Protein 1B69 (pdb70)

Secondary structure (DSSP, 8-state):
-----SSSS-PPTTEEE-SSS-EEEEEE-TTSSEEEEEES-SSTTS---TTSPP---HHHHHHHHHS--

B-factor: mean 0.93, std 0.69, range [0.25, 4.96]

Radius of gyration: 12.39 Å; Cα contacts (8 Å, |Δi|>4): 98; chains: 1; bounding box: 32×33×26 Å

Structure (mmCIF, N/CA/C/O backbone):
data_1B69
#
_entry.id   1B69
#
_cell.length_a   1.000
_cell.length_b   1.000
_cell.length_c   1.000
_cell.angle_alpha   90.00
_cell.angle_beta   90.00
_cell.angle_gamma   90.00
#
_symmetry.space_group_name_H-M   'P 1'
#
loop_
_entity.id
_entity.type
_entity.pdbx_description
1 polymer "DNA (5'-D(*GP*AP*GP*TP*AP*GP*TP*AP*AP*AP*TP*TP*C)-3')"
2 polymer "DNA (5'-D(*GP*AP*AP*TP*TP*TP*AP*CP*TP*AP*CP*TP*C)-3')"
3 polymer 'PROTEIN (INTEGRASE)'
#
loop_
_atom_site.group_PDB
_atom_site.id
_atom_site.type_symbol
_atom_site.label_atom_id
_atom_site.label_alt_id
_atom_site.label_comp_id
_atom_site.label_asym_id
_atom_site.label_entity_id
_atom_site.label_seq_id
_atom_site.pdbx_PDB_ins_code
_atom_site.Cartn_x
_atom_site.Cartn_y
_atom_site.Cartn_z
_atom_site.occupancy
_atom_site.B_iso_or_equiv
_atom_site.auth_seq_id
_atom_site.auth_comp_id
_atom_site.auth_asym_id
_atom_site.auth_atom_id
_atom_site.pdbx_PDB_model_num
ATOM 827 N N . GLU C 3 1 ? 16.094 -13.192 10.706 1.00 3.25 3 GLU A N 1
ATOM 828 C CA . GLU C 3 1 ? 16.125 -11.804 10.164 1.00 2.61 3 GLU A CA 1
ATOM 829 C C . GLU C 3 1 ? 14.801 -11.103 10.466 1.00 2.05 3 GLU A C 1
ATOM 830 O O . GLU C 3 1 ? 13.743 -11.579 10.104 1.00 2.37 3 GLU A O 1
ATOM 842 N N . LYS C 3 2 ? 14.852 -9.967 11.118 1.00 1.75 4 LYS A N 1
ATOM 843 C CA . LYS C 3 2 ? 13.599 -9.211 11.442 1.00 1.51 4 LYS A CA 1
ATOM 844 C C . LYS C 3 2 ? 13.801 -7.746 11.037 1.00 1.34 4 LYS A C 1
ATOM 845 O O . LYS C 3 2 ? 14.740 -7.100 11.456 1.00 1.81 4 LYS A O 1
ATOM 864 N N . ARG C 3 3 ? 12.918 -7.211 10.243 1.00 1.21 5 ARG A N 1
ATOM 865 C CA . ARG C 3 3 ? 13.058 -5.789 9.840 1.00 1.09 5 ARG A CA 1
ATOM 866 C C . ARG C 3 3 ? 12.577 -4.916 10.998 1.00 0.93 5 ARG A C 1
ATOM 867 O O . ARG C 3 3 ? 11.986 -5.405 11.940 1.00 0.95 5 ARG A O 1
ATOM 888 N N . ARG C 3 4 ? 12.831 -3.634 10.944 1.00 0.86 6 ARG A N 1
ATOM 889 C CA . ARG C 3 4 ? 12.396 -2.726 12.052 1.00 0.77 6 ARG A CA 1
ATOM 890 C C . ARG C 3 4 ? 11.687 -1.505 11.471 1.00 0.73 6 ARG A C 1
ATOM 891 O O . ARG C 3 4 ? 11.658 -1.300 10.273 1.00 0.79 6 ARG A O 1
ATOM 912 N N . ASP C 3 5 ? 11.131 -0.680 12.314 1.00 0.67 7 ASP A N 1
ATOM 913 C CA . ASP C 3 5 ? 10.441 0.544 11.822 1.00 0.69 7 ASP A CA 1
ATOM 914 C C . ASP C 3 5 ? 11.481 1.644 11.612 1.00 0.76 7 ASP A C 1
ATOM 915 O O . ASP C 3 5 ? 12.668 1.388 11.571 1.00 0.88 7 ASP A O 1
ATOM 924 N N . ASN C 3 6 ? 11.050 2.867 11.485 1.00 0.75 8 ASN A N 1
ATOM 925 C CA . ASN C 3 6 ? 12.025 3.979 11.286 1.00 0.82 8 ASN A CA 1
ATOM 926 C C . ASN C 3 6 ? 12.715 4.294 12.616 1.00 0.83 8 ASN A C 1
ATOM 927 O O . ASN C 3 6 ? 13.564 5.160 12.695 1.00 0.94 8 ASN A O 1
ATOM 938 N N . ARG C 3 7 ? 12.351 3.597 13.663 1.00 0.82 9 ARG A N 1
ATOM 939 C CA . ARG C 3 7 ? 12.972 3.844 15.003 1.00 0.91 9 ARG A CA 1
ATOM 940 C C . ARG C 3 7 ? 13.959 2.718 15.326 1.00 0.96 9 ARG A C 1
ATOM 941 O O . ARG C 3 7 ? 15.023 2.629 14.748 1.00 1.24 9 ARG A O 1
ATOM 962 N N . GLY C 3 8 ? 13.614 1.858 16.248 1.00 0.85 10 GLY A N 1
ATOM 963 C CA . GLY C 3 8 ? 14.529 0.737 16.613 1.00 0.94 10 GLY A CA 1
ATOM 964 C C . GLY C 3 8 ? 13.701 -0.423 17.164 1.00 0.89 10 GLY A C 1
ATOM 965 O O . GLY C 3 8 ? 14.219 -1.337 17.775 1.00 0.95 10 GLY A O 1
ATOM 969 N N . ARG C 3 9 ? 12.414 -0.388 16.948 1.00 0.81 11 ARG A N 1
ATOM 970 C CA . ARG C 3 9 ? 11.536 -1.480 17.451 1.00 0.79 11 ARG A CA 1
ATOM 971 C C . ARG C 3 9 ? 11.579 -2.653 16.470 1.00 0.73 11 ARG A C 1
ATOM 972 O O . ARG C 3 9 ? 12.460 -2.737 15.638 1.00 0.85 11 ARG A O 1
ATOM 993 N N . ILE C 3 10 ? 10.641 -3.565 16.566 1.00 0.72 12 ILE A N 1
ATOM 994 C CA . ILE C 3 10 ? 10.628 -4.749 15.643 1.00 0.67 12 ILE A CA 1
ATOM 995 C C . ILE C 3 10 ? 9.231 -4.921 15.039 1.00 0.59 12 ILE A C 1
ATOM 996 O O . ILE C 3 10 ? 8.263 -5.144 15.739 1.00 0.66 12 ILE A O 1
ATOM 1012 N N . LEU C 3 11 ? 9.125 -4.841 13.739 1.00 0.54 13 LEU A N 1
ATOM 1013 C CA . LEU C 3 11 ? 7.800 -5.022 13.075 1.00 0.55 13 LEU A CA 1
ATOM 1014 C C . LEU C 3 11 ? 7.616 -6.508 12.755 1.00 0.52 13 LEU A C 1
ATOM 1015 O O . LEU C 3 11 ? 8.558 -7.190 12.403 1.00 0.56 13 LEU A O 1
ATOM 1031 N N . LYS C 3 12 ? 6.420 -7.024 12.869 1.00 0.50 14 LYS A N 1
ATOM 1032 C CA . LYS C 3 12 ? 6.207 -8.474 12.563 1.00 0.52 14 LYS A CA 1
ATOM 1033 C C . LYS C 3 12 ? 5.874 -8.628 11.073 1.00 0.47 14 LYS A C 1
ATOM 1034 O O . LYS C 3 12 ? 5.478 -7.686 10.416 1.00 0.54 14 LYS A O 1
ATOM 1053 N N . THR C 3 13 ? 6.039 -9.808 10.533 1.00 0.51 15 THR A N 1
ATOM 1054 C CA . THR C 3 13 ? 5.738 -10.018 9.085 1.00 0.53 15 THR A CA 1
ATOM 1055 C C . THR C 3 13 ? 4.386 -9.391 8.747 1.00 0.55 15 THR A C 1
ATOM 1056 O O . THR C 3 13 ? 3.587 -9.107 9.618 1.00 1.14 15 THR A O 1
ATOM 1067 N N . GLY C 3 14 ? 4.121 -9.175 7.489 1.00 0.57 16 GLY A N 1
ATOM 1068 C CA . GLY C 3 14 ? 2.818 -8.568 7.102 1.00 0.54 16 GLY A CA 1
ATOM 1069 C C . GLY C 3 14 ? 2.872 -7.059 7.336 1.00 0.45 16 GLY A C 1
ATOM 1070 O O . GLY C 3 14 ? 2.306 -6.285 6.590 1.00 0.44 16 GLY A O 1
ATOM 1074 N N . GLU C 3 15 ? 3.537 -6.632 8.380 1.00 0.44 17 GLU A N 1
ATOM 1075 C CA . GLU C 3 15 ? 3.616 -5.168 8.679 1.00 0.41 17 GLU A CA 1
ATOM 1076 C C . GLU C 3 15 ? 4.864 -4.566 8.033 1.00 0.42 17 GLU A C 1
ATOM 1077 O O . GLU C 3 15 ? 5.821 -5.254 7.735 1.00 0.54 17 GLU A O 1
ATOM 1089 N N . SER C 3 16 ? 4.858 -3.279 7.822 1.00 0.39 18 SER A N 1
ATOM 1090 C CA . SER C 3 16 ? 6.035 -2.611 7.202 1.00 0.44 18 SER A CA 1
ATOM 1091 C C . SER C 3 16 ? 5.787 -1.101 7.168 1.00 0.50 18 SER A C 1
ATOM 1092 O O . SER C 3 16 ? 4.925 -0.592 7.858 1.00 0.91 18 SER A O 1
ATOM 1100 N N . GLN C 3 17 ? 6.528 -0.378 6.369 1.00 0.58 19 GLN A N 1
ATOM 1101 C CA . GLN C 3 17 ? 6.327 1.103 6.286 1.00 0.56 19 GLN A CA 1
ATOM 1102 C C . GLN C 3 17 ? 6.537 1.552 4.839 1.00 0.56 19 GLN A C 1
ATOM 1103 O O . GLN C 3 17 ? 7.398 1.052 4.142 1.00 0.65 19 GLN A O 1
ATOM 1117 N N . ARG C 3 18 ? 5.741 2.479 4.374 1.00 0.58 20 ARG A N 1
ATOM 1118 C CA . ARG C 3 18 ? 5.877 2.945 2.962 1.00 0.63 20 ARG A CA 1
ATOM 1119 C C . ARG C 3 18 ? 6.957 4.034 2.870 1.00 0.61 20 ARG A C 1
ATOM 1120 O O . ARG C 3 18 ? 7.875 4.086 3.664 1.00 0.76 20 ARG A O 1
ATOM 1141 N N . LYS C 3 19 ? 6.855 4.887 1.887 1.00 0.59 21 LYS A N 1
ATOM 1142 C CA . LYS C 3 19 ? 7.870 5.964 1.705 1.00 0.61 21 LYS A CA 1
ATOM 1143 C C . LYS C 3 19 ? 7.494 7.189 2.548 1.00 0.59 21 LYS A C 1
ATOM 1144 O O . LYS C 3 19 ? 8.323 8.028 2.841 1.00 0.65 21 LYS A O 1
ATOM 1163 N N . ASP C 3 20 ? 6.249 7.308 2.927 1.00 0.56 22 ASP A N 1
ATOM 1164 C CA . ASP C 3 20 ? 5.821 8.489 3.737 1.00 0.60 22 ASP A CA 1
ATOM 1165 C C . ASP C 3 20 ? 6.130 8.257 5.221 1.00 0.54 22 ASP A C 1
ATOM 1166 O O . ASP C 3 20 ? 5.794 9.065 6.064 1.00 0.58 22 ASP A O 1
ATOM 1175 N N . GLY C 3 21 ? 6.767 7.166 5.550 1.00 0.50 23 GLY A N 1
ATOM 1176 C CA . GLY C 3 21 ? 7.093 6.898 6.981 1.00 0.51 23 GLY A CA 1
ATOM 1177 C C . GLY C 3 21 ? 5.871 6.308 7.685 1.00 0.43 23 GLY A C 1
ATOM 1178 O O . GLY C 3 21 ? 5.981 5.698 8.730 1.00 0.41 23 GLY A O 1
ATOM 1182 N N . ARG C 3 22 ? 4.706 6.47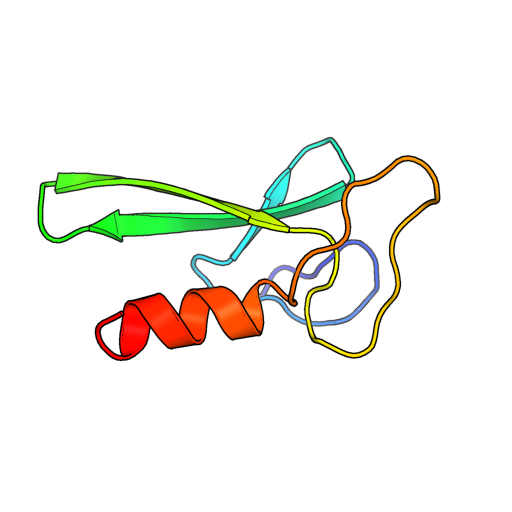9 7.124 1.00 0.45 24 ARG A N 1
ATOM 1183 C CA . ARG C 3 22 ? 3.487 5.919 7.770 1.00 0.42 24 ARG A CA 1
ATOM 1184 C C . ARG C 3 22 ? 3.551 4.394 7.716 1.00 0.39 24 ARG A C 1
ATOM 1185 O O . ARG C 3 22 ? 4.173 3.821 6.844 1.00 0.45 24 ARG A O 1
ATOM 1206 N N . TYR C 3 23 ? 2.925 3.728 8.646 1.00 0.36 25 TYR A N 1
ATOM 1207 C CA . TYR C 3 23 ? 2.969 2.240 8.645 1.00 0.37 25 TYR A CA 1
ATOM 1208 C C . TYR C 3 23 ? 2.022 1.688 7.580 1.00 0.42 25 TYR A C 1
ATOM 1209 O O . TYR C 3 23 ? 1.039 2.311 7.214 1.00 0.49 25 TYR A O 1
ATOM 1227 N N . LEU C 3 24 ? 2.323 0.514 7.085 1.00 0.45 26 LEU A N 1
ATOM 1228 C CA . LEU C 3 24 ? 1.475 -0.126 6.037 1.00 0.55 26 LEU A CA 1
ATOM 1229 C C . LEU C 3 24 ? 1.412 -1.628 6.325 1.00 0.47 26 LEU A C 1
ATOM 1230 O O . LEU C 3 24 ? 2.425 -2.289 6.445 1.00 0.54 26 LEU A O 1
ATOM 1246 N N . TYR C 3 25 ? 0.224 -2.166 6.436 1.00 0.44 27 TYR A N 1
ATOM 1247 C CA . TYR C 3 25 ? 0.059 -3.625 6.717 1.00 0.38 27 TYR A CA 1
ATOM 1248 C C . TYR C 3 25 ? -0.701 -4.270 5.555 1.00 0.35 27 TYR A C 1
ATOM 1249 O O . TYR C 3 25 ? -1.895 -4.081 5.390 1.00 0.38 27 TYR A O 1
ATOM 1267 N N . LYS C 3 26 ? -0.002 -5.023 4.741 1.00 0.35 28 LYS A N 1
ATOM 1268 C CA . LYS C 3 26 ? -0.644 -5.701 3.575 1.00 0.37 28 LYS A CA 1
ATOM 1269 C C . LYS C 3 26 ? -1.015 -7.129 3.991 1.00 0.38 28 LYS A C 1
ATOM 1270 O O . LYS C 3 26 ? -0.246 -7.809 4.642 1.00 0.44 28 LYS A O 1
ATOM 1289 N N . TYR C 3 27 ? -2.174 -7.598 3.622 1.00 0.39 29 TYR A N 1
ATOM 1290 C CA . TYR C 3 27 ? -2.564 -8.990 4.002 1.00 0.46 29 TYR A CA 1
ATOM 1291 C C . TYR C 3 27 ? -3.568 -9.543 2.990 1.00 0.47 29 TYR A C 1
ATOM 1292 O O . TYR C 3 27 ? -4.556 -8.915 2.664 1.00 0.53 29 TYR A O 1
ATOM 1310 N N . ILE C 3 28 ? -3.306 -10.718 2.488 1.00 0.49 30 ILE A N 1
ATOM 1311 C CA . ILE C 3 28 ? -4.217 -11.337 1.487 1.00 0.53 30 ILE A CA 1
ATOM 1312 C C . ILE C 3 28 ? -5.500 -11.795 2.185 1.00 0.58 30 ILE A C 1
ATOM 1313 O O . ILE C 3 28 ? -5.475 -12.614 3.082 1.00 0.65 30 ILE A O 1
ATOM 1329 N N . ASP C 3 29 ? -6.624 -11.260 1.782 1.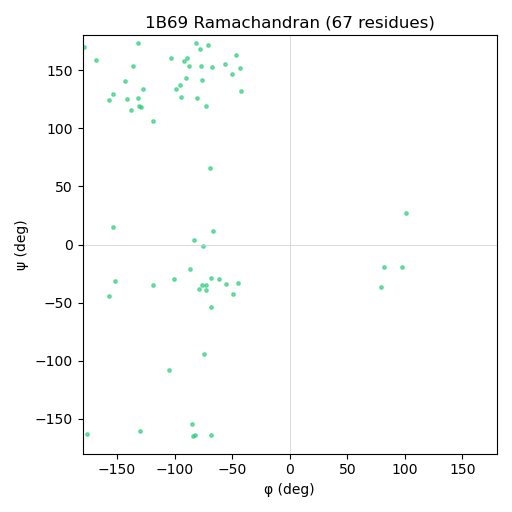00 0.60 31 ASP A N 1
ATOM 1330 C CA . ASP C 3 29 ? -7.916 -11.647 2.423 1.00 0.71 31 ASP A CA 1
ATOM 1331 C C . ASP C 3 29 ? -8.411 -12.972 1.826 1.00 0.77 31 ASP A C 1
ATOM 1332 O O . ASP C 3 29 ? -7.845 -13.496 0.887 1.00 0.87 31 ASP A O 1
ATOM 1341 N N . SER C 3 30 ? -9.461 -13.519 2.378 1.00 1.04 32 SER A N 1
ATOM 1342 C CA . SER C 3 30 ? -9.994 -14.814 1.865 1.00 1.16 32 SER A CA 1
ATOM 1343 C C . SER C 3 30 ? -10.552 -14.637 0.450 1.00 1.17 32 SER A C 1
ATOM 1344 O O . SER C 3 30 ? -11.218 -15.511 -0.070 1.00 1.31 32 SER A O 1
ATOM 1352 N N . PHE C 3 31 ? -10.290 -13.522 -0.183 1.00 1.06 33 PHE A N 1
ATOM 1353 C CA . PHE C 3 31 ? -10.808 -13.298 -1.566 1.00 1.13 33 PHE A CA 1
ATOM 1354 C C . PHE C 3 31 ? -9.685 -13.578 -2.568 1.00 1.02 33 PHE A C 1
ATOM 1355 O O . PHE C 3 31 ? -9.923 -13.984 -3.689 1.00 1.13 33 PHE A O 1
ATOM 1372 N N . GLY C 3 32 ? -8.461 -13.356 -2.170 1.00 0.86 34 GLY A N 1
ATOM 1373 C CA . GLY C 3 32 ? -7.304 -13.598 -3.086 1.00 0.85 34 GLY A CA 1
ATOM 1374 C C . GLY C 3 32 ? -6.835 -12.263 -3.659 1.00 0.75 34 GLY A C 1
ATOM 1375 O O . GL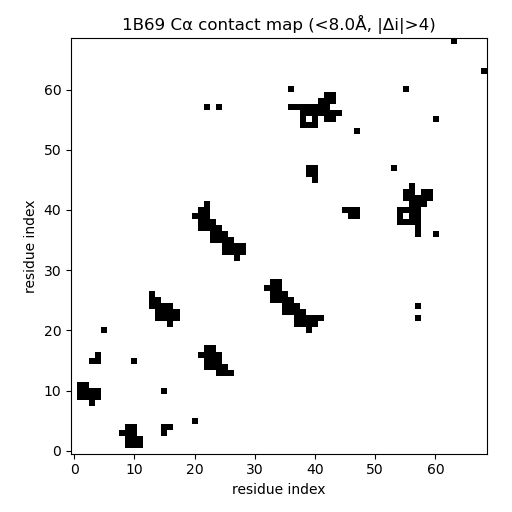Y C 3 32 ? -6.287 -12.199 -4.742 1.00 0.88 34 GLY A O 1
ATOM 1379 N N . GLU C 3 33 ? -7.049 -11.194 -2.935 1.00 0.66 35 GLU A N 1
ATOM 1380 C CA . GLU C 3 33 ? -6.621 -9.841 -3.420 1.00 0.67 35 GLU A CA 1
ATOM 1381 C C . GLU C 3 33 ? -5.993 -9.075 -2.233 1.00 0.57 35 GLU A C 1
ATOM 1382 O O . GLU C 3 33 ? -6.675 -8.786 -1.270 1.00 0.56 35 GLU A O 1
ATOM 1394 N N . PRO C 3 34 ? -4.716 -8.743 -2.279 1.00 0.55 36 PRO A N 1
ATOM 1395 C CA . PRO C 3 34 ? -4.058 -8.005 -1.163 1.00 0.50 36 PRO A CA 1
ATOM 1396 C C . PRO C 3 34 ? -4.936 -6.868 -0.621 1.00 0.50 36 PRO A C 1
ATOM 1397 O O . PRO C 3 34 ? -5.750 -6.311 -1.332 1.00 0.66 36 PRO A O 1
ATOM 1408 N N . GLN C 3 35 ? -4.776 -6.528 0.636 1.00 0.42 37 GLN A N 1
ATOM 1409 C CA . GLN C 3 35 ? -5.595 -5.433 1.251 1.00 0.46 37 GLN A CA 1
ATOM 1410 C C . GLN C 3 35 ? -4.662 -4.418 1.925 1.00 0.41 37 GLN A C 1
ATOM 1411 O O . GLN C 3 35 ? -3.738 -4.781 2.621 1.00 0.49 37 GLN A O 1
ATOM 1425 N N . PHE C 3 36 ? -4.886 -3.145 1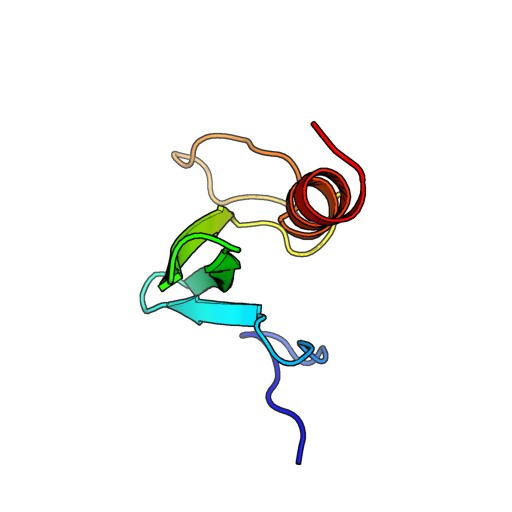.702 1.00 0.38 38 PHE A N 1
ATOM 1426 C CA . PHE C 3 36 ? -3.998 -2.093 2.301 1.00 0.36 38 PHE A CA 1
ATOM 1427 C C . PHE C 3 36 ? -4.619 -1.486 3.572 1.00 0.35 38 PHE A C 1
ATOM 1428 O O . PHE C 3 36 ? -5.765 -1.081 3.588 1.00 0.40 38 PHE A O 1
ATOM 1445 N N . VAL C 3 37 ? -3.830 -1.364 4.613 1.00 0.33 39 VAL A N 1
ATOM 1446 C CA . VAL C 3 37 ? -4.305 -0.716 5.879 1.00 0.33 39 VAL A CA 1
ATOM 1447 C C . VAL C 3 37 ? -3.262 0.349 6.243 1.00 0.32 39 VAL A C 1
ATOM 1448 O O . VAL C 3 37 ? -2.102 0.043 6.439 1.00 0.35 39 VAL A O 1
ATOM 1461 N N . TYR C 3 38 ? -3.649 1.603 6.287 1.00 0.36 40 TYR A N 1
ATOM 1462 C CA . TYR C 3 38 ? -2.659 2.695 6.583 1.00 0.37 40 TYR A CA 1
ATOM 1463 C C . TYR C 3 38 ? -2.796 3.197 8.019 1.00 0.35 40 TYR A C 1
ATOM 1464 O O . TYR C 3 38 ? -3.811 3.022 8.664 1.00 0.40 40 TYR A O 1
ATOM 1482 N N . SER C 3 39 ? -1.765 3.836 8.510 1.00 0.35 41 SER A N 1
ATOM 1483 C CA . SER C 3 39 ? -1.798 4.379 9.898 1.00 0.37 41 SER A CA 1
ATOM 1484 C C . SER C 3 39 ? -0.473 5.094 10.190 1.00 0.39 41 SER A C 1
ATOM 1485 O O . SER C 3 39 ? 0.469 4.993 9.431 1.00 0.60 41 SER A O 1
ATOM 1493 N N . TRP C 3 40 ? -0.394 5.814 11.286 1.00 0.35 42 TRP A N 1
ATOM 1494 C CA . TRP C 3 40 ? 0.868 6.544 11.637 1.00 0.37 42 TRP A CA 1
ATOM 1495 C C . TRP C 3 40 ? 1.401 6.015 12.972 1.00 0.37 42 TRP A C 1
ATOM 1496 O O . TRP C 3 40 ? 2.593 5.944 13.196 1.00 0.40 42 TRP A O 1
ATOM 1517 N N . LYS C 3 41 ? 0.518 5.662 13.868 1.00 0.36 43 LYS A N 1
ATOM 1518 C CA . LYS C 3 41 ? 0.948 5.155 15.205 1.00 0.38 43 LYS A CA 1
ATOM 1519 C C . LYS C 3 41 ? 1.010 3.626 15.183 1.00 0.37 43 LYS A C 1
ATOM 1520 O O . LYS C 3 41 ? 0.050 2.967 14.836 1.00 0.40 43 LYS A O 1
ATOM 1539 N N . LEU C 3 42 ? 2.119 3.050 15.567 1.00 0.41 44 LEU A N 1
ATOM 1540 C CA . LEU C 3 42 ? 2.204 1.562 15.578 1.00 0.42 44 LEU A CA 1
ATOM 1541 C C . LEU C 3 42 ? 1.358 1.052 16.740 1.00 0.44 44 LEU A C 1
ATOM 1542 O O . LEU C 3 42 ? 0.721 0.024 16.654 1.00 0.47 44 LEU A O 1
ATOM 1558 N N . VAL C 3 43 ? 1.328 1.789 17.820 1.00 0.46 45 VAL A N 1
ATOM 1559 C CA . VAL C 3 43 ? 0.506 1.389 19.002 1.00 0.48 45 VAL A CA 1
ATOM 1560 C C . VAL C 3 43 ? -0.214 2.634 19.505 1.00 0.49 45 VAL A C 1
ATOM 1561 O O . VAL C 3 43 ? 0.224 3.746 19.286 1.00 0.50 45 VAL A O 1
ATOM 1574 N N . ALA C 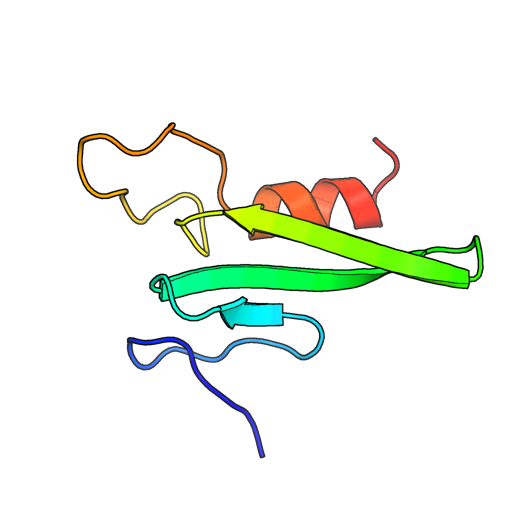3 44 ? -1.328 2.465 20.144 1.00 0.51 46 ALA A N 1
ATOM 1575 C CA . ALA C 3 44 ? -2.083 3.649 20.614 1.00 0.54 46 ALA A CA 1
ATOM 1576 C C . ALA C 3 44 ? -1.325 4.338 21.748 1.00 0.58 46 ALA A C 1
ATOM 1577 O O . ALA C 3 44 ? -1.774 4.398 22.875 1.00 0.64 46 ALA A O 1
ATOM 1584 N N . THR C 3 45 ? -0.178 4.877 21.435 1.00 0.57 47 THR A N 1
ATOM 1585 C CA . THR C 3 45 ? 0.633 5.593 22.458 1.00 0.63 47 THR A CA 1
ATOM 1586 C C . THR C 3 45 ? 1.474 6.663 21.758 1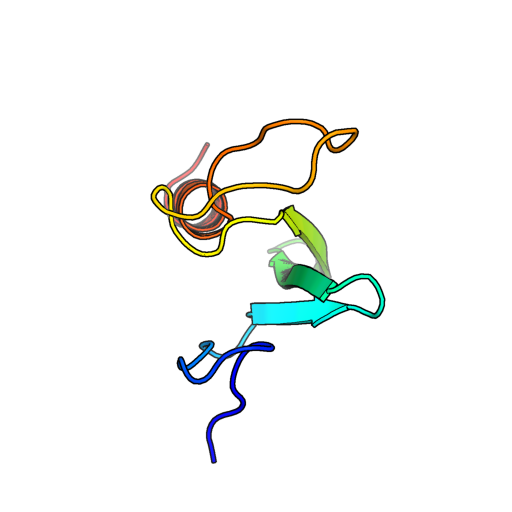.00 0.64 47 THR A C 1
ATOM 1587 O O . THR C 3 45 ? 1.765 7.704 22.311 1.00 0.71 47 THR A O 1
ATOM 1598 N N . ASP C 3 46 ? 1.864 6.405 20.539 1.00 0.59 48 ASP A N 1
ATOM 1599 C CA . ASP C 3 46 ? 2.687 7.384 19.778 1.00 0.62 48 ASP A CA 1
ATOM 1600 C C . ASP C 3 46 ? 1.852 8.631 19.453 1.00 0.63 48 ASP A C 1
ATOM 1601 O O . ASP C 3 46 ? 0.807 8.858 20.031 1.00 0.67 48 ASP A O 1
ATOM 1610 N N . ARG C 3 47 ? 2.313 9.440 18.527 1.00 0.63 49 ARG A N 1
ATOM 1611 C CA . ARG C 3 47 ? 1.568 10.682 18.139 1.00 0.68 49 ARG A CA 1
ATOM 1612 C C . ARG C 3 47 ? 1.434 10.724 16.612 1.00 0.58 49 ARG A C 1
ATOM 1613 O O . ARG C 3 47 ? 1.564 9.716 15.949 1.00 0.58 49 ARG A O 1
ATOM 1634 N N . VAL C 3 48 ? 1.183 11.879 16.044 1.00 0.76 50 VAL A N 1
ATOM 1635 C CA . VAL C 3 48 ? 1.047 11.972 14.555 1.00 0.69 50 VAL A CA 1
ATOM 1636 C C . VAL C 3 48 ? 1.330 13.420 14.106 1.00 0.69 50 VAL A C 1
ATOM 1637 O O . VAL C 3 48 ? 0.687 14.340 14.571 1.00 0.70 50 VAL A O 1
ATOM 1650 N N . PRO C 3 49 ? 2.271 13.642 13.207 1.00 0.75 51 PRO A N 1
ATOM 1651 C CA . PRO C 3 49 ? 2.585 15.016 12.722 1.00 0.83 51 PRO A CA 1
ATOM 1652 C C . PRO C 3 49 ? 1.326 15.842 12.453 1.00 0.81 51 PRO A C 1
ATOM 1653 O O . PRO C 3 49 ? 0.398 15.394 11.810 1.00 0.82 51 PRO A O 1
ATOM 1664 N N . ALA C 3 50 ? 1.299 17.046 12.939 1.00 0.90 52 ALA A N 1
ATOM 1665 C CA . ALA C 3 50 ? 0.117 17.917 12.717 1.00 0.98 52 ALA A CA 1
ATOM 1666 C C . ALA C 3 50 ? -0.231 17.934 11.225 1.00 1.05 52 ALA A C 1
ATOM 1667 O O . ALA C 3 50 ? 0.634 17.844 10.376 1.00 1.61 52 ALA A O 1
ATOM 1674 N N . GLY C 3 51 ? -1.493 18.043 10.899 1.00 0.94 53 GLY A N 1
ATOM 1675 C CA . GLY C 3 51 ? -1.907 18.061 9.461 1.00 0.97 53 GLY A CA 1
ATOM 1676 C C . GLY C 3 51 ? -2.358 16.657 9.049 1.00 0.85 53 GLY A C 1
ATOM 1677 O O . GLY C 3 51 ? -3.058 16.478 8.073 1.00 0.88 53 GLY A O 1
ATOM 1681 N N . LYS 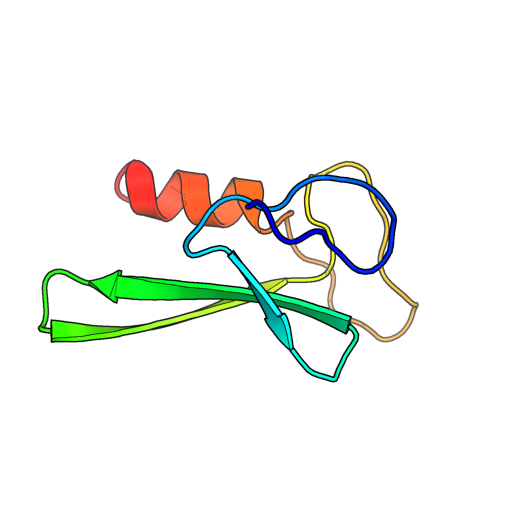C 3 52 ? -1.961 15.661 9.792 1.00 0.76 54 LYS A N 1
ATOM 1682 C CA . LYS C 3 52 ? -2.358 14.263 9.463 1.00 0.67 54 LYS A CA 1
ATOM 1683 C C . LYS C 3 52 ? -3.707 13.952 10.122 1.00 0.63 54 LYS A C 1
ATOM 1684 O O . LYS C 3 52 ? -4.065 14.533 11.127 1.00 0.66 54 LYS A O 1
ATOM 1703 N N . ARG C 3 53 ? -4.457 13.040 9.562 1.00 0.60 55 ARG A N 1
ATOM 1704 C CA . ARG C 3 53 ? -5.779 12.693 10.156 1.00 0.60 55 ARG A CA 1
ATOM 1705 C C . ARG C 3 53 ? -5.573 11.724 11.321 1.00 0.58 55 ARG A C 1
ATOM 1706 O O . ARG C 3 53 ? -4.945 10.694 11.182 1.00 0.71 55 ARG A O 1
ATOM 1727 N N . ASP C 3 54 ? -6.096 12.049 12.472 1.00 0.61 56 ASP A N 1
ATOM 1728 C CA . ASP C 3 54 ? -5.928 11.150 13.647 1.00 0.62 56 ASP A CA 1
ATOM 1729 C C . ASP C 3 54 ? -6.456 9.755 13.307 1.00 0.59 56 ASP A C 1
ATOM 1730 O O . ASP C 3 54 ? -7.289 9.588 12.439 1.00 0.61 56 ASP A O 1
ATOM 1739 N N . ALA C 3 55 ? -5.974 8.751 13.985 1.00 0.58 57 ALA A N 1
ATOM 1740 C CA . ALA C 3 55 ? -6.444 7.368 13.703 1.00 0.58 57 ALA A CA 1
ATOM 1741 C C . ALA C 3 55 ? -5.948 6.443 14.809 1.00 0.60 57 ALA A C 1
ATOM 1742 O O . ALA C 3 55 ? -4.987 6.744 15.489 1.00 0.84 57 ALA A O 1
ATOM 1749 N N . ILE C 3 56 ? -6.567 5.310 14.987 1.00 0.52 58 ILE A N 1
ATOM 1750 C CA . ILE C 3 56 ? -6.080 4.386 16.036 1.00 0.53 58 ILE A CA 1
ATOM 1751 C C . ILE C 3 56 ? -4.759 3.815 15.556 1.00 0.59 58 ILE A C 1
ATOM 1752 O O . ILE C 3 56 ? -4.363 4.016 14.424 1.00 1.01 58 ILE A O 1
ATOM 1768 N N . SER C 3 57 ? -4.074 3.101 16.388 1.00 0.42 59 SER A N 1
ATOM 1769 C CA . SER C 3 57 ? -2.784 2.519 15.957 1.00 0.41 59 SER A CA 1
ATOM 1770 C C . SER C 3 57 ? -3.061 1.310 15.071 1.00 0.39 59 SER A C 1
ATOM 1771 O O . SER C 3 57 ? -3.990 0.562 15.301 1.00 0.43 59 SER A O 1
ATOM 1779 N N . LEU C 3 58 ? -2.276 1.127 14.048 1.00 0.41 60 LEU A N 1
ATOM 1780 C CA . LEU C 3 58 ? -2.501 -0.021 13.126 1.00 0.42 60 LEU A CA 1
ATOM 1781 C C . LEU C 3 58 ? -2.762 -1.290 13.942 1.00 0.43 60 LEU A C 1
ATOM 1782 O O . LEU C 3 58 ? -3.508 -2.161 13.538 1.00 0.52 60 LEU A O 1
ATOM 1798 N N . ARG C 3 59 ? -2.145 -1.395 15.086 1.00 0.42 61 ARG A N 1
ATOM 1799 C CA . ARG C 3 59 ? -2.343 -2.598 15.938 1.00 0.44 61 ARG A CA 1
ATOM 1800 C C . ARG C 3 59 ? -3.815 -2.701 16.337 1.00 0.45 61 ARG A C 1
ATOM 1801 O O . ARG C 3 59 ? -4.340 -3.779 16.531 1.00 0.47 61 ARG A O 1
ATOM 1822 N N . GLU C 3 60 ? -4.494 -1.590 16.443 1.00 0.45 62 GLU A N 1
ATOM 1823 C CA . GLU C 3 60 ? -5.932 -1.643 16.807 1.00 0.48 62 GLU A CA 1
ATOM 1824 C C . GLU C 3 60 ? -6.716 -2.086 15.571 1.00 0.49 62 GLU A C 1
ATOM 1825 O O . GLU C 3 60 ? -7.687 -2.813 15.661 1.00 0.55 62 GLU A O 1
ATOM 1837 N N . LYS C 3 61 ? -6.279 -1.669 14.411 1.00 0.47 63 LYS A N 1
ATOM 1838 C CA . LYS C 3 61 ? -6.974 -2.079 13.160 1.00 0.49 63 LYS A CA 1
ATOM 1839 C C . LYS C 3 61 ? -6.750 -3.574 12.949 1.00 0.48 63 LYS A C 1
ATOM 1840 O O . LYS C 3 61 ? -7.683 -4.337 12.807 1.00 0.57 63 LYS A O 1
ATOM 1859 N N . ILE C 3 62 ? -5.514 -4.000 12.950 1.00 0.43 64 ILE A N 1
ATOM 1860 C CA . ILE C 3 62 ? -5.222 -5.452 12.769 1.00 0.43 64 ILE A CA 1
ATOM 1861 C C . ILE C 3 62 ? -6.111 -6.252 13.732 1.00 0.48 64 ILE A C 1
ATOM 1862 O O . ILE C 3 62 ? -6.677 -7.267 13.378 1.00 0.56 64 ILE A O 1
ATOM 1878 N N . ALA C 3 63 ? -6.234 -5.792 14.944 1.00 0.47 65 ALA A N 1
ATOM 1879 C CA . ALA C 3 63 ? -7.083 -6.508 15.936 1.00 0.54 65 ALA A CA 1
ATOM 1880 C C . ALA C 3 63 ? -8.495 -6.686 15.373 1.00 0.62 65 ALA A C 1
ATOM 1881 O O . ALA C 3 63 ? -9.155 -7.672 15.633 1.00 0.72 65 ALA A O 1
ATOM 1888 N N . GLU C 3 64 ? -8.970 -5.740 14.607 1.00 0.61 66 GLU A N 1
ATOM 1889 C CA . GLU C 3 64 ? -10.344 -5.866 14.042 1.00 0.72 66 GLU A CA 1
ATOM 1890 C C . GLU C 3 64 ? -10.347 -6.926 12.941 1.00 0.75 66 GLU A C 1
ATOM 1891 O O . GLU C 3 64 ? -11.275 -7.698 12.805 1.00 0.87 66 GLU A O 1
ATOM 1903 N N . LEU C 3 65 ? -9.312 -6.962 12.154 1.00 0.67 67 LEU A N 1
ATOM 1904 C CA . LEU C 3 65 ? -9.238 -7.961 11.053 1.00 0.73 67 LEU A CA 1
ATOM 1905 C C . LEU C 3 65 ? -9.094 -9.368 11.638 1.00 0.84 67 LEU A C 1
ATOM 1906 O O . LEU C 3 65 ? -9.522 -10.341 11.048 1.00 1.02 67 LEU A O 1
ATOM 1922 N N . GLN C 3 66 ? -8.496 -9.486 12.791 1.00 0.79 68 GLN A N 1
ATOM 1923 C CA . GLN C 3 66 ? -8.329 -10.832 13.404 1.00 0.93 68 GLN A CA 1
ATOM 1924 C C . GLN C 3 66 ? -9.643 -11.251 14.060 1.00 1.09 68 GLN A C 1
ATOM 1925 O O . GLN C 3 66 ? -10.031 -12.402 14.023 1.00 1.41 68 GLN A O 1
ATOM 1939 N N . LYS C 3 67 ? -10.332 -10.324 14.664 1.00 1.17 69 LYS A N 1
ATOM 1940 C CA . LYS C 3 67 ? -11.620 -10.665 15.324 1.00 1.39 69 LYS A CA 1
ATOM 1941 C C . LYS C 3 67 ? -12.697 -10.882 14.260 1.00 1.50 69 LYS A C 1
ATOM 1942 O O . LYS C 3 67 ? -12.837 -11.963 13.725 1.00 1.93 69 LYS A O 1
ATOM 1961 N N . ASP C 3 68 ? -13.464 -9.870 13.945 1.00 1.51 70 ASP A N 1
ATOM 1962 C CA . ASP C 3 68 ? -14.528 -10.043 12.911 1.00 1.73 70 ASP A CA 1
ATOM 1963 C C . ASP C 3 68 ? -14.901 -8.690 12.304 1.00 1.73 70 ASP A C 1
ATOM 1964 O O . ASP C 3 68 ? -15.048 -8.557 11.105 1.00 2.49 70 ASP A O 1
ATOM 1973 N N . ILE C 3 69 ? -15.067 -7.687 13.120 1.00 1.73 71 ILE A N 1
ATOM 1974 C CA . ILE C 3 69 ? -15.444 -6.343 12.587 1.00 2.41 71 ILE A CA 1
ATOM 197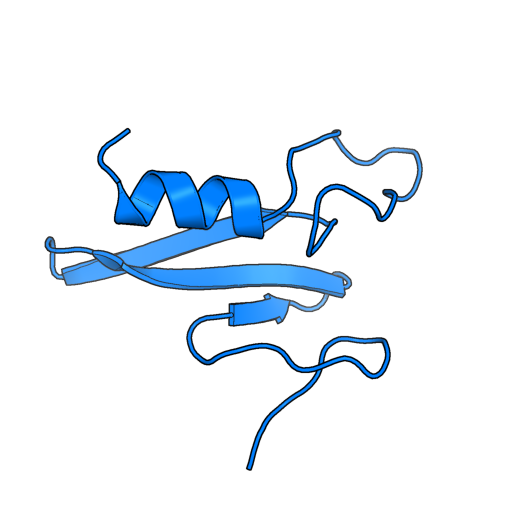5 C C . ILE C 3 69 ? -14.898 -5.252 13.515 1.00 3.12 71 ILE A C 1
ATOM 1976 O O . ILE C 3 69 ? -13.818 -5.372 14.060 1.00 3.63 71 ILE A O 1
#

Sequence (69 aa):
EKRRDNRGRILKTGESQRKDGRYLYKYIDSFGEPQFVYSWKLVATDRVPAGKRDAISLREKIAELQKDI

Solvent-accessible surface area: 5789 Å² total; per-residue (Å²): 224,142,199,138,11,93,198,45,79,84,10,125,137,31,26,38,56,112,175,65,27,67,16,20,40,95,45,115,30,128,170,60,102,66,76,103,18,86,5,58,41,10,55,68,112,59,212,42,81,100,82,90,211,123,42,79,0,2,101,86,58,15,35,81,80,141,168,132,171

Nearest PDB structures (foldseek):
  1tn9-assembly1_A  TM=9.752E-01  e=3.549E-12  Enterococcus faecalis
  2bb8-assembly1_A  TM=8.524E-01  e=8.031E-11  Enterococcus faecalis
  1ci3-assembly1_M  TM=4.704E-01  e=1.994E+00  Leptolyngbya laminosa
  1e2w-assembly2_B  TM=4.586E-01  e=2.572E+00  Chlamydomonas reinhardtii
  1e2v-assembly3_C  TM=4.731E-01  e=4.016E+00  Chlamydomonas reinhardtii

Foldseek 3Di:
DFDPAPPPHTDDPQWYADPVSWIWGWDQDPVRDIDIDTGRAQAQPDDDPPPDDHDHHVVVVVVCVVPPD